Protein AF-A0A8J4U7K6-F1 (afdb_monomer_lite)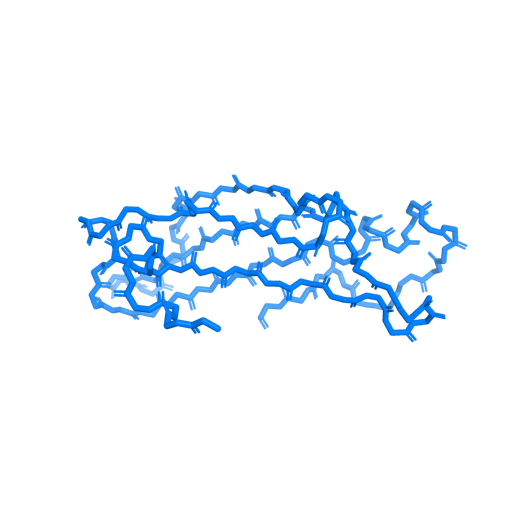

InterPro domains:
  IPR000895 Transthyretin/hydroxyisourate hydrolase [PR00189] (11-31)
  IPR000895 Transthyretin/hydroxyisourate hydrolase [PR00189] (44-69)
  IPR000895 Transthyretin/hydroxyisourate hydrolase [PR00189] (70-92)
  IPR023416 Transthyretin/hydroxyisourate hydrolase domain [PF00576] (13-90)
  IPR023416 Transthyretin/hydroxyisourate hydrolase domain [PTHR10395] (4-92)
  IPR023416 Transthyretin/hydroxyisourate hydrolase domain [SM00095] (7-92)
  IPR036817 Transthyretin/hydroxyisourate hydrolase domain superfamily [G3DSA:2.60.40.180] (1-92)
  IPR036817 Transthyretin/hydroxyisourate hydrolase domain superfamily [SSF49472] (3-91)

Sequence (92 aa):
ERHGGSDVHCPLNVKILDALKGAPAGNVALTVFRQGADKTWEKLTSGHSNIAGEVHELLTEEDFKPGVYRVEFDTKAYWKTEGRTPFHEFAE

Structure (mmCIF, N/CA/C/O backbone):
data_AF-A0A8J4U7K6-F1
#
_entry.id   AF-A0A8J4U7K6-F1
#
loop_
_atom_site.group_PDB
_atom_site.id
_atom_site.type_symbol
_atom_site.label_atom_id
_atom_site.label_alt_id
_atom_site.label_comp_id
_atom_site.label_asym_id
_atom_site.label_entity_id
_atom_site.label_seq_id
_atom_site.pdbx_PDB_ins_code
_atom_site.Cartn_x
_atom_site.Cartn_y
_atom_site.Cartn_z
_atom_site.occupancy
_atom_site.B_iso_or_equiv
_atom_site.auth_seq_id
_atom_site.auth_comp_id
_atom_site.auth_asym_id
_atom_site.auth_atom_id
_atom_site.pdbx_PDB_model_num
ATOM 1 N N . GLU A 1 1 ? 17.552 -18.665 10.807 1.00 40.88 1 GLU A N 1
ATOM 2 C CA . GLU A 1 1 ? 17.585 -18.165 12.195 1.00 40.88 1 GLU A CA 1
ATOM 3 C C . GLU A 1 1 ? 16.167 -18.131 12.767 1.00 40.88 1 GLU A C 1
ATOM 5 O O . GLU A 1 1 ? 15.214 -18.241 12.003 1.00 40.88 1 GLU A O 1
ATOM 10 N N . ARG A 1 2 ? 15.989 -18.048 14.094 1.00 37.75 2 ARG A N 1
ATOM 11 C CA . ARG A 1 2 ? 14.652 -17.886 14.692 1.00 37.75 2 ARG A CA 1
ATOM 12 C C . ARG A 1 2 ? 14.217 -16.428 14.518 1.00 37.75 2 ARG A C 1
ATOM 14 O O . ARG A 1 2 ? 14.761 -15.561 15.189 1.00 37.75 2 ARG A O 1
ATOM 21 N N . HIS A 1 3 ? 13.234 -16.185 13.655 1.00 47.22 3 HIS A N 1
ATOM 22 C CA . HIS A 1 3 ? 12.644 -14.858 13.422 1.00 47.22 3 HIS A CA 1
ATOM 23 C C . HIS A 1 3 ? 11.879 -14.285 14.638 1.00 47.22 3 HIS A C 1
ATOM 25 O O . HIS A 1 3 ? 11.626 -13.093 14.703 1.00 47.22 3 HIS A O 1
ATOM 31 N N . GLY A 1 4 ? 11.605 -15.081 15.676 1.00 45.03 4 GLY A N 1
ATOM 32 C CA . GLY A 1 4 ? 10.676 -14.701 16.752 1.00 45.03 4 GLY A CA 1
ATOM 33 C C . GLY A 1 4 ? 11.130 -13.650 17.779 1.00 45.03 4 GLY A C 1
ATOM 34 O O . GLY A 1 4 ? 10.439 -13.490 18.776 1.00 45.03 4 GLY A O 1
ATOM 35 N N . GLY A 1 5 ? 12.273 -12.977 17.605 1.00 39.16 5 GLY A N 1
ATOM 36 C CA . GLY A 1 5 ? 12.716 -11.904 18.516 1.00 39.16 5 GLY A CA 1
ATOM 37 C C . GLY A 1 5 ? 12.466 -10.484 17.995 1.00 39.16 5 GLY A C 1
ATOM 38 O O . GLY A 1 5 ? 12.309 -9.565 18.789 1.00 39.16 5 GLY A O 1
ATOM 39 N N . SER A 1 6 ? 12.422 -10.313 16.670 1.00 49.56 6 SER A N 1
ATOM 40 C CA . SER A 1 6 ? 12.253 -9.014 15.997 1.00 49.56 6 SER A CA 1
ATOM 41 C C . SER A 1 6 ? 10.799 -8.733 15.610 1.00 49.56 6 SER A C 1
ATOM 43 O O . SER A 1 6 ? 10.437 -7.581 15.388 1.00 49.56 6 SER A O 1
ATOM 45 N N . ASP A 1 7 ? 9.967 -9.774 15.546 1.00 51.81 7 ASP A N 1
ATOM 46 C CA . ASP A 1 7 ? 8.571 -9.681 15.102 1.00 51.81 7 ASP A CA 1
ATOM 47 C C . ASP A 1 7 ? 7.646 -9.028 16.151 1.00 51.81 7 ASP A C 1
ATOM 49 O O . ASP A 1 7 ? 6.492 -8.734 15.862 1.00 51.81 7 ASP A O 1
ATOM 53 N N . VAL A 1 8 ? 8.153 -8.754 17.361 1.00 53.97 8 VAL A N 1
ATOM 54 C CA . VAL A 1 8 ? 7.388 -8.172 18.486 1.00 53.97 8 VAL A CA 1
ATOM 55 C C . VAL A 1 8 ? 7.230 -6.643 18.383 1.00 53.97 8 VAL A C 1
ATOM 57 O O . VAL A 1 8 ? 6.620 -6.017 19.237 1.00 53.97 8 VAL A O 1
ATOM 60 N N . HIS A 1 9 ? 7.802 -6.000 17.361 1.00 68.25 9 HIS A N 1
ATOM 61 C CA . HIS A 1 9 ? 7.742 -4.536 17.207 1.00 68.25 9 HIS A CA 1
ATOM 62 C C . HIS A 1 9 ? 7.131 -4.070 15.880 1.00 68.25 9 HIS A C 1
ATOM 64 O O . HIS A 1 9 ? 6.990 -2.870 15.662 1.00 68.25 9 HIS A O 1
ATOM 70 N N . CYS A 1 10 ? 6.739 -4.996 15.000 1.00 83.31 10 CYS A N 1
ATOM 71 C CA . CYS A 1 10 ? 6.195 -4.674 13.681 1.00 83.31 10 CYS A CA 1
ATOM 72 C C . CYS A 1 10 ? 4.941 -5.520 13.390 1.00 83.31 10 CYS A C 1
ATOM 74 O O . CYS A 1 10 ? 4.995 -6.439 12.571 1.00 83.31 10 CYS A O 1
ATOM 76 N N . PRO A 1 11 ? 3.800 -5.229 14.045 1.00 92.75 11 PRO A N 1
ATOM 77 C CA . PRO A 1 11 ? 2.584 -6.044 13.956 1.00 92.75 11 PRO A CA 1
ATOM 78 C C . PRO A 1 11 ? 1.959 -6.090 12.550 1.00 92.75 11 PRO A C 1
ATOM 80 O O . PRO A 1 11 ? 1.180 -6.993 12.251 1.00 92.75 11 PRO A O 1
ATOM 83 N N . LEU A 1 12 ? 2.310 -5.141 11.675 1.00 94.69 12 LEU A N 1
ATOM 84 C CA . LEU A 1 12 ? 1.959 -5.144 10.257 1.00 94.69 12 LEU A CA 1
ATOM 85 C C . LEU A 1 12 ? 3.218 -4.916 9.412 1.00 94.69 12 LEU A C 1
ATOM 87 O O . LEU A 1 12 ? 3.801 -3.832 9.443 1.00 94.69 12 LEU A O 1
ATOM 91 N N . ASN A 1 13 ? 3.605 -5.928 8.634 1.00 94.75 13 ASN A N 1
ATOM 92 C CA . ASN A 1 13 ? 4.685 -5.854 7.652 1.00 94.75 13 ASN A CA 1
ATOM 93 C C . ASN A 1 13 ? 4.130 -5.984 6.228 1.00 94.75 13 ASN A C 1
ATOM 95 O O . ASN A 1 13 ? 3.203 -6.754 5.974 1.00 94.75 13 ASN A O 1
ATOM 99 N N . VAL A 1 14 ? 4.731 -5.249 5.294 1.00 97.56 14 VAL A N 1
ATOM 100 C CA . VAL A 1 14 ? 4.444 -5.340 3.862 1.00 97.56 14 VAL A CA 1
ATOM 101 C C . VAL A 1 14 ? 5.707 -5.752 3.117 1.00 97.56 14 VAL A C 1
ATOM 103 O O . VAL A 1 14 ? 6.769 -5.170 3.334 1.00 97.56 14 VAL A O 1
ATOM 106 N N . LYS A 1 15 ? 5.566 -6.674 2.156 1.00 97.75 15 LYS A N 1
ATOM 107 C CA . LYS A 1 15 ? 6.591 -6.974 1.150 1.00 97.75 15 LYS A CA 1
ATOM 108 C C . LYS A 1 15 ? 5.987 -6.989 -0.251 1.00 97.75 15 LYS A C 1
ATOM 110 O O . LYS A 1 15 ? 5.008 -7.686 -0.500 1.00 97.75 15 LYS A O 1
ATOM 115 N N . ILE A 1 16 ? 6.586 -6.231 -1.163 1.00 98.38 16 ILE A N 1
ATOM 116 C CA . ILE A 1 16 ? 6.109 -6.016 -2.531 1.00 98.38 16 ILE A CA 1
ATOM 117 C C . ILE A 1 16 ? 7.178 -6.511 -3.505 1.00 98.38 16 ILE A C 1
ATOM 119 O O . ILE A 1 16 ? 8.356 -6.160 -3.399 1.00 98.38 16 ILE A O 1
ATOM 123 N N . LEU A 1 17 ? 6.766 -7.338 -4.463 1.00 98.50 17 LEU A N 1
ATOM 124 C CA . LEU A 1 17 ? 7.634 -7.915 -5.487 1.00 98.50 17 LEU A CA 1
ATOM 125 C C . LEU A 1 17 ? 7.151 -7.506 -6.880 1.00 98.50 17 LEU A C 1
ATOM 127 O O . LEU A 1 17 ? 5.955 -7.544 -7.166 1.00 98.50 17 LEU A O 1
ATOM 131 N N . ASP A 1 18 ? 8.094 -7.173 -7.755 1.00 98.31 18 ASP A N 1
ATOM 132 C CA . ASP A 1 18 ? 7.870 -7.021 -9.188 1.00 98.31 18 ASP A CA 1
ATOM 133 C C . ASP A 1 18 ? 8.155 -8.362 -9.880 1.00 98.31 18 ASP A C 1
ATOM 135 O O . ASP A 1 18 ? 9.305 -8.782 -10.052 1.00 98.31 18 ASP A O 1
ATOM 139 N N . ALA A 1 19 ? 7.085 -9.036 -10.302 1.00 97.81 19 ALA A N 1
ATOM 140 C CA . ALA A 1 19 ? 7.162 -10.320 -10.992 1.00 97.81 19 ALA A CA 1
ATOM 141 C C . ALA A 1 19 ? 7.720 -10.227 -12.428 1.00 97.81 19 ALA A C 1
ATOM 143 O O . ALA A 1 19 ? 8.211 -11.228 -12.943 1.00 97.81 19 ALA A O 1
ATOM 144 N N . LEU A 1 20 ? 7.677 -9.058 -13.078 1.00 97.00 20 LEU A N 1
ATOM 145 C CA . LEU A 1 20 ? 8.259 -8.856 -14.411 1.00 97.00 20 LEU A CA 1
ATOM 146 C C . LEU A 1 20 ? 9.782 -8.725 -14.347 1.00 97.00 20 LEU A C 1
ATOM 148 O O . LEU A 1 20 ? 10.471 -9.128 -15.283 1.00 97.00 20 LEU A O 1
ATOM 152 N N . LYS A 1 21 ? 10.306 -8.164 -13.254 1.00 96.06 21 LYS A N 1
ATOM 153 C CA . LYS A 1 21 ? 11.751 -8.082 -12.991 1.00 96.06 21 LYS A CA 1
ATOM 154 C C . LYS A 1 21 ? 12.303 -9.289 -12.239 1.00 96.06 21 LYS A C 1
ATOM 156 O O . LYS A 1 21 ? 13.512 -9.499 -12.254 1.00 96.06 21 LYS A O 1
ATOM 161 N N . GLY A 1 22 ? 11.446 -10.045 -11.552 1.00 97.50 22 GLY A N 1
ATOM 162 C CA . GLY A 1 22 ? 11.878 -11.080 -10.613 1.00 97.50 22 GLY A CA 1
ATOM 163 C C . GLY A 1 22 ? 12.633 -10.495 -9.415 1.00 97.50 22 GLY A C 1
ATOM 164 O O . GLY A 1 22 ? 13.572 -11.113 -8.920 1.00 97.50 22 GLY A O 1
ATOM 165 N N . ALA A 1 23 ? 12.267 -9.285 -8.983 1.00 97.50 23 ALA A N 1
ATOM 166 C CA . ALA A 1 23 ? 12.985 -8.520 -7.965 1.00 97.50 23 ALA A CA 1
ATOM 167 C C . ALA A 1 23 ? 12.011 -7.788 -7.025 1.00 97.50 23 ALA A C 1
ATOM 169 O O . ALA A 1 23 ? 10.837 -7.630 -7.362 1.00 97.50 23 ALA A O 1
ATOM 170 N N . PRO A 1 24 ? 12.458 -7.318 -5.849 1.00 98.50 24 PRO A N 1
ATOM 171 C CA . PRO A 1 24 ? 11.625 -6.479 -5.000 1.00 98.50 24 PRO A CA 1
ATOM 172 C C . PRO A 1 24 ? 11.208 -5.171 -5.680 1.00 98.50 24 PRO A C 1
ATOM 174 O O . PRO A 1 24 ? 11.992 -4.559 -6.407 1.00 98.50 24 PRO A O 1
ATOM 177 N N . ALA A 1 25 ? 9.980 -4.727 -5.412 1.00 98.31 25 ALA A N 1
ATOM 178 C CA . ALA A 1 25 ? 9.464 -3.457 -5.909 1.00 98.31 25 ALA A CA 1
ATOM 179 C C . ALA A 1 25 ? 9.748 -2.355 -4.882 1.00 98.31 25 ALA A C 1
ATOM 181 O O . ALA A 1 25 ? 9.027 -2.211 -3.892 1.00 98.31 25 ALA A O 1
ATOM 182 N N . GLY A 1 26 ? 10.831 -1.608 -5.093 1.00 97.69 26 GLY A N 1
ATOM 183 C CA . GLY A 1 26 ? 11.199 -0.475 -4.246 1.00 97.69 26 GLY A CA 1
ATOM 184 C C . GLY A 1 26 ? 10.425 0.801 -4.576 1.00 97.69 26 GLY A C 1
ATOM 185 O O . GLY A 1 26 ? 9.969 0.992 -5.701 1.00 97.69 26 GLY A O 1
ATOM 186 N N . ASN A 1 27 ? 10.324 1.688 -3.586 1.00 98.06 27 ASN A N 1
ATOM 187 C CA . ASN A 1 27 ? 9.681 2.999 -3.665 1.00 98.06 27 ASN A CA 1
ATOM 188 C C . ASN A 1 27 ? 8.201 2.972 -4.101 1.00 98.06 27 ASN A C 1
ATOM 190 O O . ASN A 1 27 ? 7.702 3.919 -4.707 1.00 98.06 27 ASN A O 1
ATOM 194 N N . VAL A 1 28 ? 7.482 1.893 -3.787 1.00 98.56 28 VAL A N 1
ATOM 195 C CA . VAL A 1 28 ? 6.029 1.812 -3.972 1.00 98.56 28 VAL A CA 1
ATOM 196 C C . VAL A 1 28 ? 5.367 2.506 -2.790 1.00 98.56 28 VAL A C 1
ATOM 198 O O . VAL A 1 28 ? 5.560 2.086 -1.647 1.00 98.56 28 VAL A O 1
ATOM 201 N N . ALA A 1 29 ? 4.595 3.558 -3.056 1.00 98.62 29 ALA A N 1
ATOM 202 C CA . ALA A 1 29 ? 3.808 4.231 -2.031 1.00 98.62 29 ALA A CA 1
ATOM 203 C C . ALA A 1 29 ? 2.650 3.336 -1.569 1.00 98.62 29 ALA A C 1
ATOM 205 O O . ALA A 1 29 ? 2.007 2.671 -2.385 1.00 98.62 29 ALA A O 1
ATOM 206 N N . LEU A 1 30 ? 2.360 3.348 -0.270 1.00 98.69 30 LEU A N 1
ATOM 207 C CA . LEU A 1 30 ? 1.180 2.698 0.286 1.00 98.69 30 LEU A CA 1
ATOM 208 C C . LEU A 1 30 ? 0.530 3.529 1.389 1.00 98.69 30 LEU A C 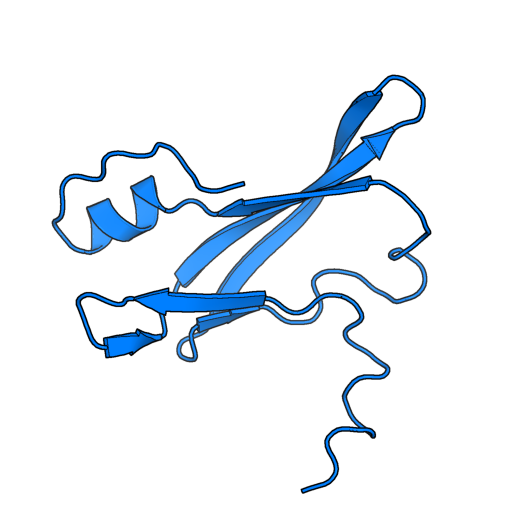1
ATOM 210 O O . LEU A 1 30 ? 1.191 4.330 2.055 1.00 98.69 30 LEU A O 1
ATOM 214 N N . THR A 1 31 ? -0.765 3.312 1.600 1.00 98.69 31 THR A N 1
ATOM 215 C CA . THR A 1 31 ? -1.534 3.917 2.692 1.00 98.69 31 THR A CA 1
ATOM 216 C C . THR A 1 31 ? -2.336 2.847 3.419 1.00 98.69 31 THR A C 1
ATOM 218 O O . THR A 1 31 ? -3.015 2.039 2.791 1.00 98.69 31 THR A O 1
ATOM 221 N N . VAL A 1 32 ? -2.265 2.848 4.750 1.00 98.38 32 VAL A N 1
ATOM 222 C CA . VAL A 1 32 ? -3.034 1.944 5.609 1.00 98.38 32 VAL A CA 1
ATOM 223 C C . VAL A 1 32 ? -4.242 2.690 6.154 1.00 98.38 32 VAL A C 1
ATOM 225 O O . VAL A 1 32 ? -4.115 3.783 6.713 1.00 98.38 32 VAL A O 1
ATOM 228 N N . PHE A 1 33 ? -5.406 2.068 6.028 1.00 98.44 33 PHE A N 1
ATOM 229 C CA . PHE A 1 33 ? -6.676 2.544 6.548 1.00 98.44 33 PHE A CA 1
ATOM 230 C C . PHE A 1 33 ? -7.263 1.539 7.531 1.00 98.44 33 PHE A C 1
ATOM 232 O O . PHE A 1 33 ? -7.013 0.334 7.438 1.00 98.44 33 PHE A O 1
ATOM 239 N N . ARG A 1 34 ? -8.120 2.028 8.423 1.00 98.06 34 ARG A N 1
ATOM 240 C CA . ARG A 1 34 ? -8.971 1.202 9.278 1.00 98.06 34 ARG A CA 1
ATOM 241 C C . ARG A 1 34 ? -10.423 1.606 9.116 1.00 98.06 34 ARG A C 1
ATOM 243 O O . ARG A 1 34 ? -10.735 2.781 8.943 1.00 98.06 34 ARG A O 1
ATOM 250 N N . GLN A 1 35 ? -11.306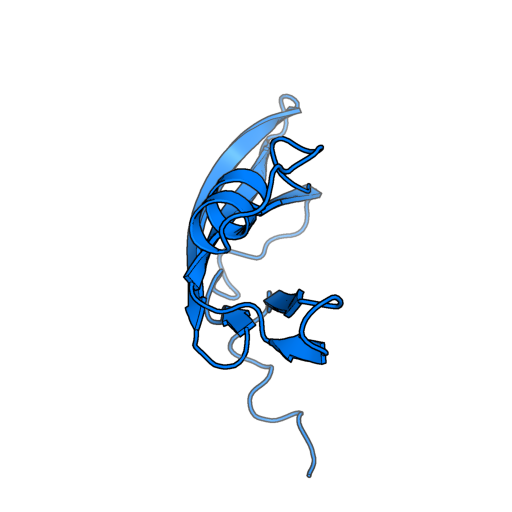 0.618 9.154 1.00 98.25 35 GLN A N 1
ATOM 251 C CA . GLN A 1 35 ? -12.734 0.859 9.066 1.00 98.25 35 GLN A CA 1
ATOM 252 C C . GLN A 1 35 ? -13.288 1.290 10.430 1.00 98.25 35 GLN A C 1
ATOM 254 O O . GLN A 1 35 ? -13.148 0.567 11.421 1.00 98.25 35 GLN A O 1
ATOM 259 N N . GLY A 1 36 ? -13.927 2.458 10.471 1.00 96.12 36 GLY A N 1
ATOM 260 C CA . GLY A 1 36 ? -14.671 2.956 11.622 1.00 96.12 36 GLY A CA 1
ATOM 261 C C . GLY A 1 36 ? -15.981 2.193 11.845 1.00 96.12 36 GLY A C 1
ATOM 262 O O . GLY A 1 36 ? -16.453 1.442 10.989 1.00 96.12 36 GLY A O 1
ATOM 263 N N . ALA A 1 37 ? -16.610 2.405 13.004 1.00 94.44 37 ALA A N 1
ATOM 264 C CA . ALA A 1 37 ? -17.894 1.775 13.341 1.00 94.44 37 ALA A CA 1
ATOM 265 C C . ALA A 1 37 ? -19.034 2.170 12.378 1.00 94.44 37 ALA A C 1
ATOM 267 O O . ALA A 1 37 ? -19.983 1.413 12.180 1.00 94.44 37 ALA A O 1
ATOM 268 N N . ASP A 1 38 ? -18.919 3.338 11.752 1.00 96.50 38 ASP A N 1
ATOM 269 C CA . ASP A 1 38 ? -19.818 3.870 10.727 1.00 96.50 38 ASP A CA 1
ATOM 270 C C . ASP A 1 38 ? -19.498 3.367 9.305 1.00 96.50 38 ASP A C 1
ATOM 272 O O . ASP A 1 38 ? -20.119 3.806 8.338 1.00 96.50 38 ASP A O 1
ATOM 276 N N . LYS A 1 39 ? -18.560 2.417 9.176 1.00 95.19 39 LYS A N 1
ATOM 277 C CA . LYS A 1 39 ? -18.042 1.857 7.918 1.00 95.19 39 LYS A CA 1
ATOM 278 C C . LYS A 1 39 ? -17.235 2.833 7.060 1.00 95.19 39 LYS A C 1
ATOM 280 O O . LYS A 1 39 ? -16.909 2.486 5.923 1.00 95.19 39 LYS A O 1
ATOM 285 N N . THR A 1 40 ? -16.881 4.007 7.581 1.00 97.94 40 THR A N 1
ATOM 286 C CA . THR A 1 40 ? -15.953 4.918 6.902 1.00 97.94 40 THR A CA 1
ATOM 287 C C . THR A 1 40 ? -14.514 4.424 7.031 1.00 97.94 40 THR A C 1
ATOM 289 O O . THR A 1 40 ? -14.186 3.660 7.939 1.00 97.94 40 THR A O 1
ATOM 292 N N . TRP A 1 41 ? -13.653 4.818 6.094 1.00 98.06 41 TRP A N 1
ATOM 293 C CA . TRP A 1 41 ? -12.230 4.482 6.121 1.00 98.06 41 TRP A CA 1
ATOM 294 C C . TRP A 1 41 ? -11.427 5.654 6.675 1.00 98.06 41 TRP A C 1
ATOM 296 O O . TRP A 1 41 ? -11.361 6.714 6.055 1.00 98.06 41 TRP A O 1
ATOM 306 N N . GLU A 1 42 ? -10.784 5.447 7.818 1.00 97.56 42 GLU A N 1
ATOM 307 C CA . GLU A 1 42 ? -9.859 6.400 8.423 1.00 97.56 42 GLU A CA 1
ATOM 308 C C . GLU A 1 42 ? -8.426 6.051 8.019 1.00 97.56 42 GLU A C 1
ATOM 310 O O . GLU A 1 42 ? -8.002 4.900 8.141 1.00 97.56 42 GLU A O 1
ATOM 315 N N . LYS A 1 43 ? -7.665 7.038 7.533 1.00 97.81 43 LYS A N 1
ATOM 316 C CA . LYS A 1 43 ? -6.237 6.865 7.248 1.00 97.81 43 LYS A CA 1
ATOM 317 C C . LYS A 1 43 ? -5.466 6.776 8.564 1.00 97.81 43 LYS A C 1
ATOM 319 O O . LYS A 1 43 ? -5.504 7.714 9.351 1.00 97.81 43 LYS A O 1
ATOM 324 N N . LEU A 1 44 ? -4.699 5.703 8.738 1.00 96.94 44 LEU A N 1
ATOM 325 C CA . LEU A 1 44 ? -3.806 5.532 9.884 1.00 96.94 44 LEU A CA 1
ATOM 326 C C . LEU A 1 44 ? -2.381 5.988 9.574 1.00 96.94 44 LEU A C 1
ATOM 328 O O . LEU A 1 44 ? -1.812 6.800 10.292 1.00 96.94 44 LEU A O 1
ATOM 332 N N . THR A 1 45 ? -1.799 5.482 8.486 1.00 97.50 45 THR A N 1
ATOM 333 C CA . THR A 1 45 ? -0.406 5.769 8.124 1.00 97.50 45 THR A CA 1
ATOM 334 C C . THR A 1 45 ? -0.197 5.709 6.614 1.00 97.50 45 THR A C 1
ATOM 336 O O . THR A 1 45 ? -1.050 5.229 5.868 1.00 97.50 45 THR A O 1
ATOM 339 N N . SER A 1 46 ? 0.951 6.189 6.153 1.00 97.94 46 SER A N 1
ATOM 340 C CA . SER A 1 46 ? 1.426 6.008 4.782 1.00 97.94 46 SER A CA 1
ATOM 341 C C . SER A 1 46 ? 2.934 5.802 4.773 1.00 97.94 46 SER A C 1
ATOM 343 O O . SER A 1 46 ? 3.635 6.379 5.600 1.00 97.94 46 SER A O 1
ATOM 345 N N . GLY A 1 47 ? 3.434 5.030 3.814 1.00 97.25 47 GLY A N 1
ATOM 346 C CA . GLY A 1 47 ? 4.850 4.694 3.704 1.00 97.25 47 GLY A CA 1
ATOM 347 C C . GLY A 1 47 ? 5.267 4.409 2.267 1.00 97.25 47 GLY A C 1
ATOM 348 O O . GLY A 1 47 ? 4.449 4.460 1.351 1.00 97.25 47 GLY A O 1
ATOM 349 N N . HIS A 1 48 ? 6.553 4.122 2.082 1.00 98.50 48 HIS A N 1
ATOM 350 C CA . HIS A 1 48 ? 7.116 3.671 0.810 1.00 98.50 48 HIS A CA 1
ATOM 351 C C . HIS A 1 48 ? 7.954 2.421 1.047 1.00 98.50 48 HIS A C 1
ATOM 353 O O . HIS A 1 48 ? 8.674 2.350 2.046 1.00 98.50 48 HIS A O 1
ATOM 359 N N . SER A 1 49 ? 7.890 1.456 0.129 1.00 98.31 49 SER A N 1
ATOM 360 C CA . SER A 1 49 ? 8.780 0.295 0.180 1.00 98.31 49 SER A CA 1
ATOM 361 C C . SER A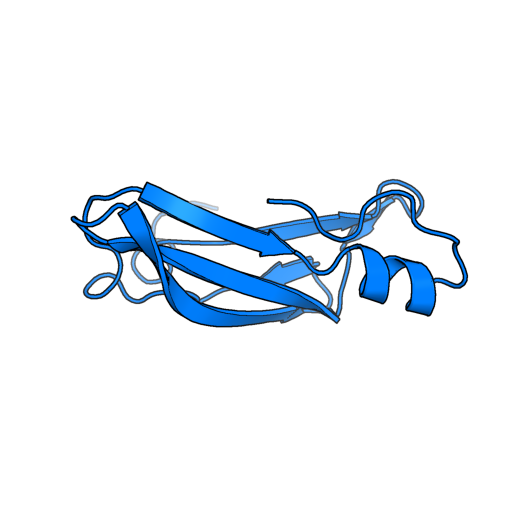 1 49 ? 10.241 0.703 0.025 1.00 98.31 49 SER A C 1
ATOM 363 O O . SER A 1 49 ? 10.602 1.538 -0.806 1.00 98.31 49 SER A O 1
ATOM 365 N N . ASN A 1 50 ? 11.109 0.101 0.832 1.00 97.94 50 ASN A N 1
ATOM 366 C CA . ASN A 1 50 ? 12.553 0.252 0.698 1.00 97.94 50 ASN A CA 1
ATOM 367 C C . ASN A 1 50 ? 13.080 -0.536 -0.521 1.00 97.94 50 ASN A C 1
ATOM 369 O O . ASN A 1 50 ? 12.329 -1.188 -1.246 1.00 97.94 50 ASN A O 1
ATOM 373 N N . ILE A 1 51 ? 14.396 -0.521 -0.745 1.00 97.06 51 ILE A N 1
ATOM 374 C CA . ILE A 1 51 ? 15.030 -1.242 -1.867 1.00 97.06 51 ILE A CA 1
ATOM 375 C C . ILE A 1 51 ? 14.826 -2.769 -1.830 1.00 97.06 51 ILE A C 1
ATOM 377 O O . ILE A 1 51 ? 14.933 -3.423 -2.862 1.00 97.06 51 ILE A O 1
ATOM 381 N N . ALA A 1 52 ? 14.520 -3.339 -0.661 1.00 97.31 52 ALA A N 1
ATOM 382 C CA . ALA A 1 52 ? 14.185 -4.751 -0.485 1.00 97.31 52 ALA A CA 1
ATOM 383 C C . ALA A 1 52 ? 12.679 -5.029 -0.673 1.00 97.31 52 ALA A C 1
ATOM 385 O O . ALA A 1 52 ? 12.220 -6.154 -0.436 1.00 97.31 52 ALA A O 1
ATOM 386 N N . GLY A 1 53 ? 11.917 -4.022 -1.118 1.00 97.88 53 GLY A N 1
ATOM 387 C CA . GLY A 1 53 ? 10.477 -4.083 -1.340 1.00 97.88 53 GLY A CA 1
ATOM 388 C C . GLY A 1 53 ? 9.667 -4.126 -0.050 1.00 97.88 53 GLY A C 1
ATOM 389 O O . GLY A 1 53 ? 8.514 -4.534 -0.085 1.00 97.88 53 GLY A O 1
ATOM 390 N N . GLU A 1 54 ? 10.251 -3.755 1.088 1.00 98.00 54 GLU A N 1
ATOM 391 C CA . GLU A 1 54 ? 9.622 -3.907 2.400 1.00 98.00 54 GLU A CA 1
ATOM 392 C C . GLU A 1 54 ? 9.176 -2.570 2.983 1.00 98.00 54 GLU A C 1
ATOM 394 O O . GLU A 1 54 ? 9.857 -1.556 2.817 1.00 98.00 54 GLU A O 1
ATOM 399 N N . VAL A 1 55 ? 8.062 -2.591 3.716 1.00 96.94 55 VAL A N 1
ATOM 400 C CA . VAL A 1 55 ? 7.659 -1.507 4.616 1.00 96.94 55 VAL A CA 1
ATOM 401 C C . VAL A 1 55 ? 7.458 -2.090 6.005 1.00 96.94 55 VAL A C 1
ATOM 403 O O . VAL A 1 55 ? 6.680 -3.028 6.191 1.00 96.94 55 VAL A O 1
ATOM 406 N N . HIS A 1 56 ? 8.184 -1.525 6.960 1.00 94.56 56 HIS A N 1
ATOM 407 C CA . HIS A 1 56 ? 8.152 -1.886 8.374 1.00 94.56 56 HIS A CA 1
ATOM 408 C C . HIS A 1 56 ? 7.546 -0.739 9.181 1.00 94.56 56 HIS A C 1
ATOM 410 O O . HIS A 1 56 ? 7.370 0.358 8.650 1.00 94.56 56 HIS A O 1
ATOM 416 N N . GLU A 1 57 ? 7.239 -0.999 10.452 1.00 90.88 57 GLU A N 1
ATOM 417 C CA . GLU A 1 57 ? 6.811 0.022 11.423 1.00 90.88 57 GLU A CA 1
ATOM 418 C C . GLU A 1 57 ? 5.587 0.836 10.959 1.00 90.88 57 GLU A C 1
ATOM 420 O O . GLU A 1 57 ? 5.430 2.010 11.284 1.00 90.88 57 GLU A O 1
ATOM 425 N N . LEU A 1 58 ? 4.690 0.209 10.185 1.00 94.19 58 LEU A N 1
ATOM 426 C CA . LEU A 1 58 ? 3.465 0.855 9.704 1.00 94.19 58 LEU A CA 1
ATOM 427 C C . LEU A 1 58 ? 2.515 1.203 10.853 1.00 94.19 58 LEU A C 1
ATOM 429 O O . LEU A 1 58 ? 1.843 2.230 10.812 1.00 94.19 58 LEU A O 1
ATOM 433 N N . LEU A 1 59 ? 2.445 0.335 11.860 1.00 93.81 59 LEU A N 1
ATOM 434 C CA . LEU A 1 59 ? 1.620 0.509 13.047 1.00 93.81 59 LEU A CA 1
ATOM 435 C C . LEU A 1 59 ? 2.397 0.040 14.270 1.00 93.81 59 LEU A C 1
ATOM 437 O O . LEU A 1 59 ? 3.134 -0.944 14.198 1.00 93.81 59 LEU A O 1
ATOM 441 N N . THR A 1 60 ? 2.190 0.720 15.393 1.00 92.00 60 THR A N 1
ATOM 442 C CA . THR A 1 60 ? 2.617 0.223 16.701 1.00 92.00 60 THR A CA 1
ATOM 443 C C . THR A 1 60 ? 1.664 -0.878 17.180 1.00 92.00 60 THR A C 1
ATOM 445 O O . THR A 1 60 ? 0.540 -0.997 16.683 1.00 92.00 60 THR A O 1
ATOM 448 N N . GLU A 1 61 ? 2.069 -1.677 18.172 1.00 90.2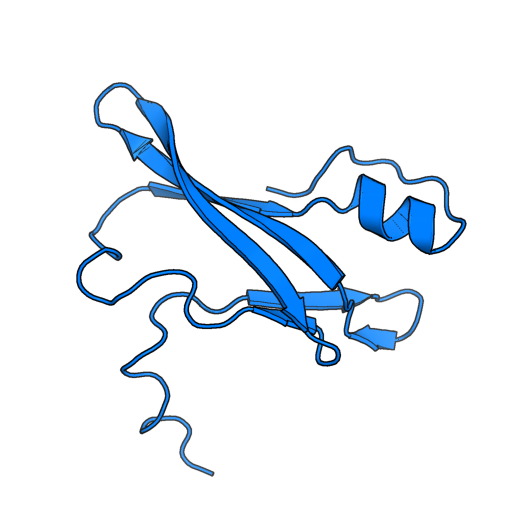5 61 GLU A N 1
ATOM 449 C CA . GLU A 1 61 ? 1.147 -2.637 18.804 1.00 90.25 61 GLU A CA 1
ATOM 450 C C . GLU A 1 61 ? -0.066 -1.943 19.444 1.00 90.25 61 GLU A C 1
ATOM 452 O O . GLU A 1 61 ? -1.165 -2.497 19.441 1.00 90.25 61 GLU A O 1
ATOM 457 N N . GLU A 1 62 ? 0.104 -0.717 19.950 1.00 91.31 62 GLU A N 1
ATOM 458 C CA . GLU A 1 62 ? -0.988 0.062 20.538 1.00 91.31 62 GLU A CA 1
ATOM 459 C C . GLU A 1 62 ? -2.024 0.485 19.485 1.00 91.31 62 GLU A C 1
ATOM 461 O O . GLU A 1 62 ? -3.229 0.456 19.753 1.00 91.31 62 GLU A O 1
ATOM 466 N N . ASP A 1 63 ? -1.578 0.823 18.273 1.00 91.12 63 ASP A N 1
ATOM 467 C CA . ASP A 1 63 ? -2.448 1.232 17.164 1.00 91.12 63 ASP A CA 1
ATOM 468 C C . ASP A 1 63 ? -3.085 0.039 16.431 1.00 91.12 63 ASP A C 1
ATOM 470 O O . ASP A 1 63 ? -4.156 0.164 15.818 1.00 91.12 63 ASP A O 1
ATOM 474 N N . PHE A 1 64 ? -2.465 -1.143 16.511 1.00 94.81 64 PHE A N 1
ATOM 475 C CA . PHE A 1 64 ? -2.934 -2.368 15.865 1.00 94.81 64 PHE A CA 1
ATOM 476 C C . PHE A 1 64 ? -4.016 -3.094 16.681 1.00 94.81 64 PHE A C 1
ATOM 478 O O . PHE A 1 64 ? -3.856 -4.208 17.180 1.00 94.81 64 PHE A O 1
ATOM 485 N N . LYS A 1 65 ? -5.167 -2.433 16.817 1.00 94.94 65 LYS A N 1
ATOM 486 C CA . LYS A 1 65 ? -6.340 -2.934 17.547 1.00 94.94 65 LYS A CA 1
ATOM 487 C C . LYS A 1 65 ? -7.220 -3.825 16.652 1.00 94.94 65 LYS A C 1
ATOM 489 O O . LYS A 1 65 ? -7.318 -3.572 15.455 1.00 94.94 65 LYS A O 1
ATOM 494 N N . PRO A 1 66 ? -7.976 -4.795 17.201 1.00 96.56 66 PRO A N 1
ATOM 495 C CA . PRO A 1 66 ? -8.895 -5.619 16.410 1.00 96.56 66 PRO A CA 1
ATOM 496 C C . PRO A 1 66 ? -9.849 -4.790 15.535 1.00 96.56 66 PRO A C 1
ATOM 498 O O . PRO A 1 66 ? -10.437 -3.805 15.991 1.00 96.56 66 PRO A O 1
ATOM 501 N N . GLY A 1 67 ? -10.013 -5.174 14.271 1.00 96.69 67 GLY A N 1
ATOM 502 C CA . GLY A 1 67 ? -10.865 -4.466 13.318 1.00 96.69 67 GLY A CA 1
ATOM 503 C C . GLY A 1 67 ? -10.566 -4.844 11.871 1.00 96.69 67 GLY A C 1
ATOM 504 O O . GLY A 1 67 ? -9.762 -5.736 11.609 1.00 96.69 67 GLY A O 1
ATOM 505 N N . VAL A 1 68 ? -11.221 -4.153 10.939 1.00 98.19 68 VAL A N 1
ATOM 506 C CA . VAL A 1 68 ? -10.982 -4.316 9.501 1.00 98.19 68 VAL A CA 1
ATOM 507 C C . VAL A 1 68 ? -10.005 -3.244 9.039 1.00 98.19 68 VAL A C 1
ATOM 509 O O . VAL A 1 68 ? -10.201 -2.056 9.305 1.00 98.19 68 VAL A O 1
ATOM 512 N N . TYR A 1 69 ? -8.965 -3.681 8.341 1.00 98.19 69 TYR A N 1
ATOM 513 C CA . TYR A 1 69 ? -7.931 -2.830 7.772 1.00 98.19 69 TYR A CA 1
ATOM 514 C C . TYR A 1 69 ? -7.932 -2.958 6.254 1.00 98.19 69 TYR A C 1
ATOM 516 O O . TYR A 1 69 ? -8.349 -3.979 5.708 1.00 98.19 69 TYR A O 1
ATOM 524 N N . ARG A 1 70 ? -7.442 -1.917 5.591 1.00 98.31 70 ARG A N 1
ATOM 525 C CA . ARG A 1 70 ? -7.230 -1.874 4.148 1.00 98.31 70 ARG A CA 1
ATOM 526 C C . ARG A 1 70 ? -5.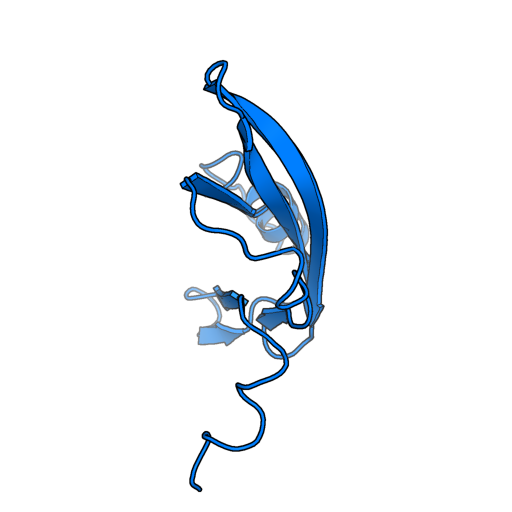873 -1.254 3.868 1.00 98.31 70 ARG A C 1
ATOM 528 O O . ARG A 1 70 ? -5.510 -0.278 4.521 1.00 98.31 70 ARG A O 1
ATOM 535 N N . VAL A 1 71 ? -5.137 -1.807 2.914 1.00 98.50 71 VAL A N 1
ATOM 536 C CA . VAL A 1 71 ? -3.835 -1.280 2.501 1.00 98.50 71 VAL A CA 1
ATOM 537 C C . VAL A 1 71 ? -3.907 -0.982 1.016 1.00 98.50 71 VAL A C 1
ATOM 539 O O . VAL A 1 71 ? -3.991 -1.902 0.219 1.00 98.50 71 VAL A O 1
ATOM 542 N N . GLU A 1 72 ? -3.879 0.294 0.650 1.00 98.69 72 GLU A N 1
ATOM 543 C CA . GLU A 1 72 ? -3.843 0.700 -0.753 1.00 98.69 72 GLU A CA 1
ATOM 544 C C . GLU A 1 72 ? -2.384 0.846 -1.197 1.00 98.69 72 GLU A C 1
ATOM 546 O O . GLU A 1 72 ? -1.626 1.608 -0.592 1.00 98.69 72 GLU A O 1
ATOM 551 N N . PHE A 1 73 ? -1.993 0.139 -2.255 1.00 98.75 73 PHE A N 1
ATOM 552 C CA . PHE A 1 73 ? -0.674 0.221 -2.886 1.00 98.75 73 PHE A CA 1
ATOM 553 C C . PHE A 1 73 ? -0.782 1.011 -4.191 1.00 98.75 73 PHE A C 1
ATOM 555 O O . PHE A 1 73 ? -1.530 0.607 -5.084 1.00 98.75 73 PHE A O 1
ATOM 562 N N . ASP A 1 74 ? -0.004 2.083 -4.358 1.00 98.62 74 ASP A N 1
ATOM 563 C CA . ASP A 1 74 ? -0.009 2.903 -5.580 1.00 98.62 74 ASP A CA 1
ATOM 564 C C . ASP A 1 74 ? 0.752 2.211 -6.727 1.00 98.62 74 ASP A C 1
ATOM 566 O O . ASP A 1 74 ? 1.832 2.613 -7.179 1.00 98.62 74 ASP A O 1
ATOM 570 N N . THR A 1 75 ? 0.180 1.105 -7.205 1.00 98.56 75 THR A N 1
ATOM 571 C CA . THR A 1 75 ? 0.740 0.307 -8.294 1.00 98.56 75 THR A CA 1
ATOM 572 C C . THR A 1 75 ? 0.761 1.082 -9.605 1.00 98.56 75 THR A C 1
ATOM 574 O O . THR A 1 75 ? 1.628 0.843 -10.445 1.00 98.56 75 THR A O 1
ATOM 577 N N . LYS A 1 76 ? -0.175 2.019 -9.808 1.00 98.56 76 LYS A N 1
ATOM 578 C CA . LYS A 1 76 ? -0.219 2.832 -11.024 1.00 98.56 76 LYS A CA 1
ATOM 579 C C . LYS A 1 76 ? 0.980 3.759 -11.107 1.00 98.56 76 LYS A C 1
ATOM 581 O O . LYS A 1 76 ? 1.613 3.813 -12.164 1.00 98.56 76 LYS A O 1
ATOM 586 N N . ALA A 1 77 ? 1.300 4.482 -10.034 1.00 98.50 77 ALA A N 1
ATOM 587 C CA . ALA A 1 77 ? 2.489 5.321 -10.008 1.00 98.50 77 ALA A CA 1
ATOM 588 C C . ALA A 1 77 ? 3.751 4.476 -10.179 1.00 98.50 77 ALA A C 1
ATOM 590 O O . ALA A 1 77 ? 4.565 4.802 -11.043 1.00 98.50 77 ALA A O 1
ATOM 591 N N . TYR A 1 78 ? 3.861 3.354 -9.457 1.00 98.50 78 TYR A N 1
ATOM 592 C CA . TYR A 1 78 ? 4.991 2.436 -9.597 1.00 98.50 78 TYR A CA 1
ATOM 593 C C . TYR A 1 78 ? 5.226 2.042 -11.063 1.00 98.50 78 TYR A C 1
ATOM 595 O O . TYR A 1 78 ? 6.270 2.356 -11.633 1.00 98.50 78 TYR A O 1
ATOM 603 N N . TRP A 1 79 ? 4.225 1.472 -11.739 1.00 98.50 79 TRP A N 1
ATOM 604 C CA . TRP A 1 79 ? 4.392 1.027 -13.124 1.00 98.50 79 TRP A CA 1
ATOM 605 C C . TRP A 1 79 ? 4.671 2.159 -14.114 1.00 98.50 79 TRP A C 1
ATOM 607 O O . TRP A 1 79 ? 5.416 1.954 -15.072 1.00 98.50 79 TRP A O 1
ATOM 617 N N . LYS A 1 80 ? 4.136 3.363 -13.878 1.00 98.19 80 LYS A N 1
ATOM 618 C CA . LYS A 1 80 ? 4.480 4.542 -14.686 1.00 98.19 80 LYS A CA 1
ATOM 619 C C . LYS A 1 80 ? 5.960 4.903 -14.563 1.00 98.19 80 LYS A C 1
ATOM 621 O O . LYS A 1 80 ? 6.574 5.217 -15.580 1.00 98.19 80 LYS A O 1
ATOM 626 N N . THR A 1 81 ? 6.537 4.837 -13.359 1.00 97.50 81 THR A N 1
ATOM 627 C CA . THR A 1 81 ? 7.986 5.060 -13.171 1.00 97.50 81 THR A CA 1
ATOM 628 C C . THR A 1 81 ? 8.830 3.983 -13.851 1.00 97.50 81 THR A C 1
ATOM 630 O O . THR A 1 81 ? 9.920 4.272 -14.332 1.00 97.50 81 THR A O 1
ATOM 633 N N . GLU A 1 82 ? 8.278 2.778 -13.996 1.00 96.94 82 GLU A N 1
ATOM 634 C CA . GLU A 1 82 ? 8.880 1.661 -14.729 1.00 96.94 82 GLU A CA 1
ATOM 635 C C . GLU A 1 82 ? 8.671 1.728 -16.252 1.00 96.94 82 GLU A C 1
ATOM 637 O O . GLU A 1 82 ? 8.995 0.784 -16.975 1.00 96.94 82 GLU A O 1
ATOM 642 N N . GLY A 1 83 ? 8.105 2.827 -16.763 1.00 97.50 83 GLY A N 1
ATOM 643 C CA . GLY A 1 83 ? 7.852 3.021 -18.192 1.00 97.50 83 GLY A CA 1
ATOM 644 C C . GLY A 1 83 ? 6.773 2.094 -18.758 1.00 97.50 83 GLY A C 1
ATOM 645 O O . GLY A 1 83 ? 6.766 1.816 -19.957 1.00 97.50 83 GLY A O 1
ATOM 646 N N . ARG A 1 84 ? 5.867 1.589 -17.913 1.00 96.81 84 ARG A N 1
ATOM 647 C CA . ARG A 1 84 ? 4.783 0.678 -18.300 1.00 96.81 84 ARG A CA 1
ATOM 648 C C . ARG A 1 84 ? 3.426 1.359 -18.192 1.00 96.81 84 ARG A C 1
ATOM 650 O O . ARG A 1 84 ? 3.218 2.251 -17.373 1.00 96.81 84 ARG A O 1
ATOM 657 N N . THR A 1 85 ? 2.475 0.903 -19.003 1.00 97.81 85 THR A N 1
ATOM 658 C CA . THR A 1 85 ? 1.067 1.296 -18.886 1.00 97.81 85 THR A CA 1
ATOM 659 C C . THR A 1 85 ? 0.363 0.352 -17.906 1.00 97.81 85 THR A C 1
ATOM 661 O O . THR A 1 85 ? 0.161 -0.814 -18.248 1.00 97.81 85 THR A O 1
ATOM 664 N N . PRO A 1 86 ? 0.007 0.805 -16.691 1.00 97.38 86 PRO A N 1
ATOM 665 C CA . PRO A 1 86 ? -0.727 -0.020 -15.738 1.00 97.38 86 PRO A CA 1
ATOM 666 C C . PRO A 1 86 ? -2.195 -0.166 -16.136 1.00 97.38 86 PRO A C 1
ATOM 668 O O . PRO A 1 86 ? -2.779 0.737 -16.732 1.00 97.38 86 PRO A O 1
ATOM 671 N N . PHE A 1 87 ? -2.790 -1.291 -15.742 1.00 98.12 87 PHE A N 1
ATOM 672 C CA . PHE A 1 87 ? -4.231 -1.514 -15.848 1.00 98.12 87 PHE A CA 1
ATOM 673 C C . PHE A 1 87 ? -4.988 -1.011 -14.608 1.00 98.12 87 PHE A C 1
ATOM 675 O O . PHE A 1 87 ? -5.974 -0.294 -14.741 1.00 98.12 87 PHE A O 1
ATOM 682 N N . HIS A 1 88 ? -4.517 -1.361 -13.407 1.00 98.38 88 HIS A N 1
ATOM 683 C CA . HIS A 1 88 ? -5.156 -0.990 -12.140 1.00 98.38 88 HIS A CA 1
ATOM 684 C C . HIS A 1 88 ? -4.729 0.411 -11.674 1.00 98.38 88 HIS A C 1
ATOM 686 O O . HIS A 1 88 ? -3.576 0.802 -11.870 1.00 98.38 88 HIS A O 1
ATOM 692 N N . GLU A 1 89 ? -5.637 1.139 -11.013 1.00 98.12 89 GLU A N 1
ATOM 693 C CA . GLU A 1 89 ? -5.330 2.417 -10.348 1.00 98.12 89 GLU A CA 1
ATOM 694 C C . GLU A 1 89 ? -4.470 2.213 -9.092 1.00 98.12 89 GLU A C 1
ATOM 696 O O . GLU A 1 89 ? -3.494 2.923 -8.880 1.00 98.12 89 GLU A O 1
ATOM 701 N N . PHE A 1 90 ? -4.794 1.197 -8.303 1.00 98.31 90 PHE A N 1
ATOM 702 C CA . PHE A 1 90 ? -4.058 0.728 -7.132 1.00 98.31 90 PHE A CA 1
ATOM 703 C C . PHE A 1 90 ? -4.440 -0.740 -6.879 1.00 98.31 90 PHE A C 1
ATOM 705 O O . PHE A 1 90 ? -5.346 -1.266 -7.534 1.00 98.31 90 PHE A O 1
ATOM 712 N N . ALA A 1 91 ? -3.757 -1.395 -5.945 1.00 98.38 91 ALA A N 1
ATOM 713 C CA . ALA A 1 91 ? -4.208 -2.652 -5.345 1.00 98.38 91 ALA A CA 1
ATOM 714 C C . ALA A 1 91 ? -4.686 -2.378 -3.911 1.00 98.38 91 ALA A C 1
ATOM 716 O O . ALA A 1 91 ? -4.070 -1.554 -3.237 1.00 98.38 91 ALA A O 1
ATOM 717 N N . GLU A 1 92 ? -5.755 -3.042 -3.462 1.00 95.19 92 GLU A N 1
ATOM 718 C CA . GLU A 1 92 ? -6.295 -2.972 -2.092 1.00 95.19 92 GLU A CA 1
ATOM 719 C C . GLU A 1 92 ? -6.714 -4.347 -1.562 1.00 95.19 92 GLU A C 1
ATOM 721 O O . GLU A 1 92 ? -7.032 -5.224 -2.403 1.00 95.19 92 GLU A O 1
#

Foldseek 3Di:
DPPPPVCQWFVDKDWAPDPVVRATQWFWKKWKWFQDPVRDTDTDAIDTQHRRRMDTNRDGPVRPDDGDMDMWIQVCVSVVVVVHHDDDRTDD

Organism: Clarias magur (NCBI:txid1594786)

pLDDT: mean 92.09, std 14.91, range [37.75, 98.75]

Secondary structure (DSSP, 8-state):
--GGGTGGG-SS-EE-EETTTTEE-TT-EEEEEEE-TTSPEEEEEEEE--TTSEE--SS-TTT--SS-EEEEE-HHHHHHHTT---S-S-B-

Radius of gyration: 14.68 Å; chains: 1; bounding box: 37×25×39 Å